Protein AF-A0A8S3GYR6-F1 (afdb_monomer)

InterPro domains:
  IPR002553 Clathrin/coatomer adaptor, adaptin-like, N-terminal [PF01602] (5-115)
  IPR011989 Armadillo-like helical [G3DSA:1.25.10.10] (1-130)
  IPR016024 Armadillo-type fold [SSF48371] (5-144)
  IPR050840 Adaptor Complexes Large Subunit [PTHR22780] (3-147)

Secondary structure (DSSP, 8-state):
-TTT----HHHHHHHHHHHHHHHHHHHHT-S---TT-------HHHHHHHHHHHHH-TT--HHHHHHHHHHHHHHHHH-TTTHHHHHHHHHHHTT-SSHHHHHHHHHHHHHHHH-HHHHHHHTSPPPPP--TTHHHHHHHHHHHHHHTT-

Mean predicted aligned error: 9.87 Å

Structure (mmCIF, N/CA/C/O backbone):
data_AF-A0A8S3GYR6-F1
#
_entry.id   AF-A0A8S3GYR6-F1
#
loop_
_atom_site.group_PDB
_atom_site.id
_atom_site.type_symbol
_atom_site.label_atom_id
_atom_site.label_alt_id
_atom_site.label_comp_id
_atom_site.label_asym_id
_atom_site.label_entity_id
_atom_site.label_seq_id
_atom_site.pdbx_PDB_ins_code
_atom_site.Cartn_x
_atom_site.Cartn_y
_atom_site.Cartn_z
_atom_site.occupancy
_atom_site.B_iso_or_equiv
_atom_site.auth_seq_id
_atom_site.auth_comp_id
_atom_site.auth_asym_id
_atom_site.auth_atom_id
_atom_site.pdbx_PDB_model_num
ATOM 1 N N . MET A 1 1 ? 8.734 -15.833 -1.663 1.00 57.62 1 MET A N 1
ATOM 2 C CA . MET A 1 1 ? 9.198 -15.369 -2.992 1.00 57.62 1 MET A CA 1
ATOM 3 C C . MET A 1 1 ? 9.567 -13.879 -2.986 1.00 57.62 1 MET A C 1
ATOM 5 O O . MET A 1 1 ? 10.756 -13.605 -2.971 1.00 57.62 1 MET A O 1
ATOM 9 N N . ILE A 1 2 ? 8.628 -12.925 -2.856 1.00 65.00 2 ILE A N 1
ATOM 10 C CA . ILE A 1 2 ? 8.949 -11.469 -2.783 1.00 65.00 2 ILE A CA 1
ATOM 11 C C . ILE A 1 2 ? 9.767 -11.109 -1.524 1.00 65.00 2 ILE A C 1
ATOM 13 O O . ILE A 1 2 ? 10.570 -10.184 -1.532 1.00 65.00 2 ILE A O 1
ATOM 17 N N . ARG A 1 3 ? 9.624 -11.898 -0.446 1.00 61.56 3 ARG A N 1
ATOM 18 C CA . ARG A 1 3 ? 10.467 -11.807 0.763 1.00 61.56 3 ARG A CA 1
ATOM 19 C C . ARG A 1 3 ? 11.971 -11.920 0.457 1.00 61.56 3 ARG A C 1
ATOM 21 O O . ARG A 1 3 ? 12.772 -11.288 1.140 1.00 61.56 3 ARG A O 1
ATOM 28 N N . ASN A 1 4 ? 12.336 -12.684 -0.577 1.00 63.78 4 ASN A N 1
ATOM 29 C CA . ASN A 1 4 ? 13.725 -13.047 -0.870 1.00 63.78 4 ASN A CA 1
ATOM 30 C C . ASN A 1 4 ? 14.299 -12.273 -2.063 1.00 63.78 4 ASN A C 1
ATOM 32 O O . ASN A 1 4 ? 15.498 -12.013 -2.080 1.00 63.78 4 ASN A O 1
ATOM 36 N N . ASP A 1 5 ? 13.465 -11.878 -3.031 1.00 74.56 5 ASP A N 1
ATOM 37 C CA . ASP A 1 5 ? 13.904 -11.131 -4.211 1.00 74.56 5 ASP A CA 1
ATOM 38 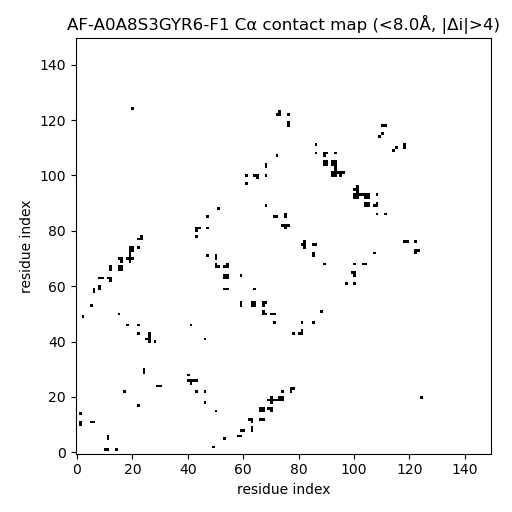C C . ASP A 1 5 ? 12.850 -10.098 -4.650 1.00 74.56 5 ASP A C 1
ATOM 40 O O . ASP A 1 5 ? 11.717 -10.447 -4.984 1.00 74.56 5 ASP A O 1
ATOM 44 N N . ILE A 1 6 ? 13.245 -8.819 -4.648 1.00 81.75 6 ILE A N 1
ATOM 45 C CA . ILE A 1 6 ? 12.439 -7.674 -5.112 1.00 81.75 6 ILE A CA 1
ATOM 46 C C . ILE A 1 6 ? 13.015 -7.015 -6.375 1.00 81.75 6 ILE A C 1
ATOM 48 O O . ILE A 1 6 ? 12.621 -5.912 -6.749 1.00 81.75 6 ILE A O 1
ATOM 52 N N . THR A 1 7 ? 13.963 -7.671 -7.047 1.00 83.12 7 THR A N 1
ATOM 53 C CA . THR A 1 7 ? 14.572 -7.156 -8.283 1.00 83.12 7 THR A CA 1
ATOM 54 C C . THR A 1 7 ? 13.634 -7.286 -9.484 1.00 83.12 7 THR A C 1
ATOM 56 O O . THR A 1 7 ? 13.650 -6.435 -10.377 1.00 83.12 7 THR A O 1
ATOM 59 N N . GLN A 1 8 ? 12.764 -8.300 -9.474 1.00 89.12 8 GLN A N 1
ATOM 60 C CA . GLN A 1 8 ? 11.825 -8.615 -10.551 1.00 89.12 8 GLN A CA 1
ATOM 61 C C . GLN A 1 8 ? 10.626 -7.659 -10.558 1.00 89.12 8 GLN A C 1
ATOM 63 O O . GLN A 1 8 ? 9.567 -7.960 -10.010 1.00 89.12 8 GLN A O 1
ATOM 68 N N . GLN A 1 9 ? 10.784 -6.499 -11.201 1.00 89.06 9 GLN A N 1
ATOM 69 C CA . GLN A 1 9 ? 9.800 -5.407 -11.164 1.00 89.06 9 GLN A CA 1
ATOM 70 C C . GLN A 1 9 ? 8.354 -5.839 -11.487 1.00 89.06 9 GLN A C 1
ATOM 72 O O . GLN A 1 9 ? 7.476 -5.512 -10.689 1.00 89.06 9 GLN A O 1
ATOM 77 N N . PRO A 1 10 ? 8.062 -6.609 -12.559 1.00 92.56 10 PRO A N 1
ATOM 78 C CA . PRO A 1 10 ? 6.682 -7.000 -12.871 1.00 92.56 10 PRO A CA 1
ATOM 79 C C . PRO A 1 10 ? 6.060 -7.895 -11.794 1.00 92.56 10 PRO A C 1
ATOM 81 O O . PRO A 1 10 ? 4.899 -7.723 -11.430 1.00 92.56 10 PRO A O 1
ATOM 84 N N . LEU A 1 11 ? 6.850 -8.815 -11.230 1.00 92.00 11 LEU A N 1
ATOM 85 C CA . LEU A 1 11 ? 6.403 -9.672 -10.134 1.00 92.00 11 LEU A CA 1
ATOM 86 C C . LEU A 1 11 ? 6.063 -8.835 -8.898 1.00 92.00 11 LEU A C 1
ATOM 88 O O . LEU A 1 11 ? 5.028 -9.053 -8.275 1.00 92.00 11 LEU A O 1
ATOM 92 N N . VAL A 1 12 ? 6.909 -7.855 -8.567 1.00 93.31 12 VAL A N 1
ATOM 93 C CA . VAL A 1 12 ? 6.692 -6.958 -7.425 1.00 93.31 12 VAL A CA 1
ATOM 94 C C . VAL A 1 12 ? 5.449 -6.088 -7.623 1.00 93.31 12 VAL A C 1
ATOM 96 O O . VAL A 1 12 ? 4.724 -5.847 -6.661 1.00 93.31 12 VAL A O 1
ATOM 99 N N . GLN A 1 13 ? 5.162 -5.645 -8.847 1.00 94.94 13 GLN A N 1
ATOM 100 C CA . GLN A 1 13 ? 3.963 -4.859 -9.162 1.00 94.94 13 GLN A CA 1
ATOM 101 C C . GLN A 1 13 ? 2.682 -5.665 -8.929 1.00 94.94 13 GLN A C 1
ATOM 103 O O . GLN A 1 13 ? 1.815 -5.228 -8.171 1.00 94.94 13 GLN A O 1
ATOM 108 N N . VAL A 1 14 ? 2.598 -6.866 -9.516 1.00 95.12 14 VAL A N 1
ATOM 109 C CA . VAL A 1 14 ? 1.448 -7.766 -9.332 1.00 95.12 14 VAL A CA 1
ATOM 110 C C . VAL A 1 14 ? 1.290 -8.117 -7.857 1.00 95.12 14 VAL A C 1
ATOM 112 O O . VAL A 1 14 ? 0.205 -7.963 -7.302 1.00 95.12 14 VAL A O 1
ATOM 115 N N . ALA A 1 15 ? 2.388 -8.488 -7.197 1.00 93.44 15 ALA A N 1
ATOM 116 C CA . ALA A 1 15 ? 2.406 -8.786 -5.774 1.00 93.44 15 ALA A CA 1
ATOM 117 C C . ALA A 1 15 ? 1.878 -7.627 -4.920 1.00 93.44 15 ALA A C 1
ATOM 119 O O . ALA A 1 15 ? 1.014 -7.830 -4.069 1.00 93.44 15 ALA A O 1
ATOM 120 N N . SER A 1 16 ? 2.364 -6.408 -5.160 1.00 95.12 16 SER A N 1
ATOM 121 C CA . SER A 1 16 ? 1.957 -5.220 -4.404 1.00 95.12 16 SER A CA 1
ATOM 122 C C . SER A 1 16 ? 0.463 -4.956 -4.565 1.00 95.12 16 SER A C 1
ATOM 124 O O . SER A 1 16 ? -0.231 -4.732 -3.576 1.00 95.12 16 SER A O 1
ATOM 126 N N . TRP A 1 17 ? -0.059 -5.062 -5.792 1.00 95.25 17 TRP A N 1
ATOM 127 C CA . TRP A 1 17 ? -1.492 -4.924 -6.037 1.00 95.25 17 TRP A CA 1
ATOM 128 C C . TRP A 1 17 ? -2.304 -5.995 -5.299 1.00 95.25 17 TRP A C 1
ATOM 130 O O . TRP A 1 17 ? -3.253 -5.659 -4.589 1.00 95.25 17 TRP A O 1
ATOM 140 N N . THR A 1 18 ? -1.897 -7.266 -5.400 1.00 93.62 18 THR A N 1
ATOM 141 C CA . THR A 1 18 ? -2.593 -8.376 -4.730 1.00 93.62 18 THR A CA 1
ATOM 142 C C . THR A 1 18 ? -2.572 -8.244 -3.210 1.00 93.62 18 THR A C 1
ATOM 144 O O . THR A 1 18 ? -3.592 -8.481 -2.570 1.00 93.62 18 THR A O 1
ATOM 147 N N . LEU A 1 19 ? -1.455 -7.795 -2.627 1.00 94.00 19 LEU A N 1
ATOM 148 C CA . LEU A 1 19 ? -1.352 -7.545 -1.189 1.00 94.00 19 LEU A CA 1
ATOM 149 C C . LEU A 1 19 ? -2.281 -6.410 -0.750 1.00 94.00 19 LEU A C 1
ATOM 151 O O . LEU A 1 19 ? -2.911 -6.514 0.295 1.00 94.00 19 LEU A O 1
ATOM 155 N N . GLY A 1 20 ? -2.418 -5.352 -1.552 1.00 94.25 20 GLY A N 1
ATOM 156 C CA . GLY A 1 20 ? -3.346 -4.259 -1.255 1.00 94.25 20 GLY A CA 1
ATOM 157 C C . GLY A 1 20 ? -4.821 -4.685 -1.237 1.00 94.25 20 GLY A C 1
ATOM 158 O O . GLY A 1 20 ? -5.597 -4.161 -0.441 1.00 94.25 20 GLY A O 1
ATOM 159 N N . GLU A 1 21 ? -5.220 -5.621 -2.101 1.00 91.75 21 GLU A N 1
ATOM 160 C CA . GLU A 1 21 ? -6.611 -6.097 -2.204 1.00 91.75 21 GLU A CA 1
ATOM 161 C C . GLU A 1 21 ? -6.952 -7.232 -1.228 1.00 91.75 21 GLU A C 1
ATOM 163 O O . GLU A 1 21 ? -8.075 -7.294 -0.714 1.00 91.75 21 GLU A O 1
ATOM 168 N N . PHE A 1 22 ? -5.994 -8.128 -0.979 1.00 90.94 22 PHE A N 1
ATOM 169 C CA . PHE A 1 22 ? -6.212 -9.405 -0.290 1.00 90.94 22 PHE A CA 1
ATOM 170 C C . PHE A 1 22 ? -5.302 -9.619 0.929 1.00 90.94 22 PHE A C 1
ATOM 172 O O . PHE A 1 22 ? -5.251 -10.723 1.466 1.00 90.94 22 PHE A O 1
ATOM 179 N N . GLY A 1 23 ? -4.576 -8.594 1.386 1.00 89.00 23 GLY A N 1
ATOM 180 C CA . GLY A 1 23 ? -3.672 -8.713 2.534 1.00 89.00 23 GLY A CA 1
ATOM 181 C C . GLY A 1 23 ? -4.373 -9.130 3.832 1.00 89.00 23 GLY A C 1
ATOM 182 O O . GLY A 1 23 ? -3.798 -9.866 4.626 1.00 89.00 23 GLY A O 1
ATOM 183 N N . ASP A 1 24 ? -5.632 -8.740 4.018 1.00 89.31 24 ASP A N 1
ATOM 184 C CA . ASP A 1 24 ? -6.502 -9.212 5.103 1.00 89.31 24 ASP A CA 1
ATOM 185 C C . ASP A 1 24 ? -6.735 -10.728 5.048 1.00 89.31 24 ASP A C 1
ATOM 187 O O . ASP A 1 24 ? -6.670 -11.396 6.077 1.00 89.31 24 ASP A O 1
ATOM 191 N N . LEU A 1 25 ? -6.938 -11.296 3.856 1.00 87.38 25 LEU A N 1
ATOM 192 C CA . LEU A 1 25 ? -7.080 -12.746 3.680 1.00 87.38 25 LEU A CA 1
ATOM 193 C C . LEU A 1 25 ? -5.771 -13.485 3.981 1.00 87.38 25 LEU A C 1
ATOM 195 O O . LEU A 1 25 ? -5.803 -14.579 4.546 1.00 87.38 25 LEU A O 1
ATOM 199 N N . CYS A 1 26 ? -4.624 -12.879 3.648 1.00 84.38 26 CYS A N 1
ATOM 200 C CA . CYS A 1 26 ? -3.309 -13.444 3.955 1.00 84.38 26 CYS A CA 1
ATOM 201 C C . CYS A 1 26 ? -3.068 -13.571 5.466 1.00 84.38 26 CYS A C 1
ATOM 203 O O . CYS A 1 26 ? -2.507 -14.574 5.901 1.00 84.38 26 CYS A O 1
ATOM 205 N N . VAL A 1 27 ? -3.495 -12.578 6.251 1.00 85.56 27 VAL A N 1
ATOM 206 C CA . VAL A 1 27 ? -3.320 -12.563 7.714 1.00 85.56 27 VAL A CA 1
ATOM 207 C C . VAL A 1 27 ? -4.368 -13.434 8.414 1.00 85.56 27 VAL A C 1
ATOM 209 O O . VAL A 1 27 ? -4.047 -14.148 9.359 1.00 85.56 27 VAL A O 1
ATOM 212 N N . ASN A 1 28 ? -5.613 -13.439 7.926 1.00 79.19 28 ASN A N 1
ATOM 213 C CA . ASN A 1 28 ? -6.720 -14.167 8.556 1.00 79.19 28 ASN A CA 1
ATOM 214 C C . ASN A 1 28 ? -6.726 -15.681 8.276 1.00 79.19 28 ASN A C 1
ATOM 216 O O . ASN A 1 28 ? -7.572 -16.392 8.818 1.00 79.19 28 ASN A O 1
ATOM 220 N N . GLY A 1 29 ? -5.819 -16.189 7.433 1.00 66.31 29 GLY A N 1
ATOM 221 C CA . GLY A 1 29 ? -5.632 -17.628 7.220 1.00 66.31 29 GLY A CA 1
ATOM 222 C C . GLY A 1 29 ? -6.839 -18.361 6.621 1.00 66.31 29 GLY A C 1
ATOM 223 O O . GLY A 1 29 ? -6.954 -19.570 6.787 1.00 66.31 29 GLY A O 1
ATOM 224 N N . GLN A 1 30 ? -7.750 -17.656 5.941 1.00 58.03 30 GLN A N 1
ATOM 225 C CA . GLN A 1 30 ? -9.017 -18.205 5.425 1.00 58.03 30 GLN A CA 1
ATOM 226 C C . GLN A 1 30 ? -8.868 -19.012 4.118 1.00 58.03 30 GLN A C 1
ATOM 228 O O . GLN A 1 30 ? -9.754 -18.976 3.267 1.00 58.03 30 GLN A O 1
ATOM 233 N N . TYR A 1 31 ? -7.756 -19.718 3.923 1.00 62.72 31 TYR A N 1
ATOM 234 C CA . TYR A 1 31 ? -7.551 -20.573 2.753 1.00 62.72 31 TYR A CA 1
ATOM 235 C C . TYR A 1 31 ? -7.697 -22.050 3.130 1.00 62.72 31 TYR A C 1
ATOM 237 O O . TYR A 1 31 ? -7.148 -22.503 4.135 1.00 62.72 31 TYR A O 1
ATOM 245 N N . GLU A 1 32 ? -8.438 -22.807 2.315 1.00 55.41 32 GLU A N 1
ATOM 246 C CA . GLU A 1 32 ? -8.413 -24.271 2.360 1.00 55.41 32 GLU A CA 1
ATOM 247 C C . GLU A 1 32 ? -7.002 -24.724 1.977 1.00 55.41 32 GLU A C 1
ATOM 249 O O . GLU A 1 32 ? -6.569 -24.587 0.834 1.00 55.41 32 GLU A O 1
ATOM 254 N N . ARG A 1 33 ? -6.244 -25.173 2.976 1.00 60.84 33 ARG A N 1
ATOM 255 C CA . ARG A 1 33 ? -4.841 -25.548 2.824 1.00 60.84 33 ARG A CA 1
ATOM 256 C C . ARG A 1 33 ? -4.747 -26.992 2.338 1.00 60.84 33 ARG A C 1
ATOM 258 O O . ARG A 1 33 ? -5.422 -27.863 2.884 1.00 60.84 33 ARG A O 1
ATOM 265 N N . ALA A 1 34 ? -3.895 -27.254 1.351 1.00 61.97 34 ALA A N 1
ATOM 266 C CA . ALA A 1 34 ? -3.525 -28.624 1.004 1.00 61.97 34 ALA A CA 1
ATOM 267 C C . ALA A 1 34 ? -2.756 -29.267 2.176 1.00 61.97 34 ALA A C 1
ATOM 269 O O . ALA A 1 34 ? -2.005 -28.578 2.869 1.00 61.97 34 ALA A O 1
ATOM 270 N N . GLU A 1 35 ? -2.931 -30.575 2.396 1.00 60.53 35 GLU A N 1
ATOM 271 C CA . GLU A 1 35 ? -2.382 -31.300 3.560 1.00 60.53 35 GLU A CA 1
ATOM 272 C C . GLU A 1 35 ? -0.840 -31.225 3.680 1.00 60.53 35 GLU A C 1
ATOM 274 O O . GLU A 1 35 ? -0.309 -31.404 4.774 1.00 60.53 35 GLU A O 1
ATOM 279 N N . ASP A 1 36 ? -0.138 -30.874 2.594 1.00 64.62 36 ASP A N 1
ATOM 280 C CA . ASP A 1 36 ? 1.329 -30.849 2.496 1.00 64.62 36 ASP A CA 1
ATOM 281 C C . ASP A 1 36 ? 1.976 -29.443 2.574 1.00 64.62 36 ASP A C 1
ATOM 283 O O . ASP A 1 36 ? 3.194 -29.317 2.424 1.00 64.62 36 ASP A O 1
ATOM 287 N N . GLU A 1 37 ? 1.218 -28.359 2.791 1.00 66.06 37 GLU A N 1
ATOM 288 C CA . GLU A 1 37 ? 1.796 -27.003 2.850 1.00 66.06 37 GLU A CA 1
ATOM 289 C C . GLU A 1 37 ? 2.254 -26.587 4.261 1.00 66.06 37 GLU A C 1
ATOM 291 O O . GLU A 1 37 ? 1.485 -26.598 5.225 1.00 66.06 37 GLU A O 1
ATOM 296 N N . GLU A 1 38 ? 3.509 -26.127 4.371 1.00 61.28 38 GLU A N 1
ATOM 297 C CA . GLU A 1 38 ? 4.077 -25.575 5.608 1.00 61.28 38 GLU A CA 1
ATOM 298 C C . GLU A 1 38 ? 3.232 -24.428 6.186 1.00 61.28 38 GLU A C 1
ATOM 300 O O . GLU A 1 38 ? 2.681 -23.591 5.461 1.00 61.28 38 GLU A O 1
ATOM 305 N N . ASN A 1 39 ? 3.175 -24.349 7.523 1.00 60.34 39 ASN A N 1
ATOM 306 C CA . ASN A 1 39 ? 2.400 -23.337 8.235 1.00 60.34 39 ASN A CA 1
ATOM 307 C C . ASN A 1 39 ? 3.063 -21.949 8.191 1.00 60.34 39 ASN A C 1
ATOM 309 O O . ASN A 1 39 ? 3.679 -21.504 9.157 1.00 60.34 39 ASN A O 1
ATOM 313 N N . ILE A 1 40 ? 2.933 -21.258 7.059 1.00 71.19 40 ILE A N 1
ATOM 314 C CA . ILE A 1 40 ? 3.352 -19.864 6.904 1.00 71.19 40 ILE A CA 1
ATOM 315 C C . ILE A 1 40 ? 2.294 -18.969 7.557 1.00 71.19 40 ILE A C 1
ATOM 317 O O . ILE A 1 40 ? 1.234 -18.715 6.985 1.00 71.19 40 ILE A O 1
ATOM 321 N N . GLN A 1 41 ? 2.589 -18.508 8.770 1.00 75.38 41 GLN A N 1
ATOM 322 C CA . GLN A 1 41 ? 1.869 -17.414 9.419 1.00 75.38 41 GLN A CA 1
ATOM 323 C C . GLN A 1 41 ? 2.389 -16.090 8.850 1.00 75.38 41 GLN A C 1
ATOM 325 O O . GLN A 1 41 ? 3.602 -15.894 8.759 1.00 75.38 41 GLN A O 1
ATOM 330 N N . VAL A 1 42 ? 1.483 -15.202 8.438 1.00 84.31 42 VAL A N 1
ATOM 331 C CA . VAL A 1 42 ? 1.822 -13.876 7.905 1.00 84.31 42 VAL A CA 1
ATOM 332 C C . VAL A 1 42 ? 1.186 -12.822 8.796 1.00 84.31 42 VAL A C 1
ATOM 334 O O . VAL A 1 42 ? -0.014 -12.882 9.050 1.00 84.31 42 VAL A O 1
ATOM 337 N N . THR A 1 43 ? 1.974 -11.855 9.262 1.00 90.19 43 THR A N 1
ATOM 338 C CA . THR A 1 43 ? 1.465 -10.753 10.094 1.00 90.19 43 THR A CA 1
ATOM 339 C C . THR A 1 43 ? 1.209 -9.487 9.272 1.00 90.19 43 THR A C 1
ATOM 341 O O . THR A 1 43 ? 1.783 -9.300 8.195 1.00 90.19 43 THR A O 1
ATOM 344 N N . GLU A 1 44 ? 0.359 -8.590 9.789 1.00 92.38 44 GLU A N 1
ATOM 345 C CA . GLU A 1 44 ? 0.120 -7.265 9.189 1.00 92.38 44 GLU A CA 1
ATOM 346 C C . GLU A 1 44 ? 1.442 -6.495 9.014 1.00 92.38 44 GLU A C 1
ATOM 348 O O . GLU A 1 44 ? 1.731 -5.958 7.942 1.00 92.38 44 GLU A O 1
ATOM 353 N N . GLU A 1 45 ? 2.284 -6.523 10.051 1.00 93.00 45 GLU A N 1
ATOM 354 C CA . GLU A 1 45 ? 3.573 -5.831 10.098 1.00 93.00 45 GLU A CA 1
AT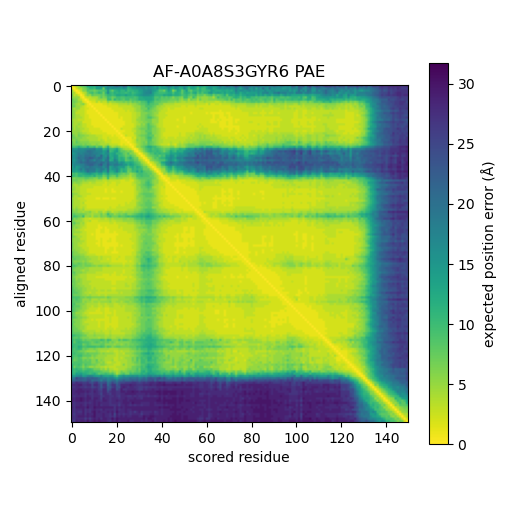OM 355 C C . GLU A 1 45 ? 4.549 -6.354 9.035 1.00 93.00 45 GLU A C 1
ATOM 357 O O . GLU A 1 45 ? 5.212 -5.573 8.354 1.00 93.00 45 GLU A O 1
ATOM 362 N N . GLU A 1 46 ? 4.605 -7.673 8.820 1.00 91.88 46 GLU A N 1
ATOM 363 C CA . GLU A 1 46 ? 5.449 -8.262 7.776 1.00 91.88 46 GLU A CA 1
ATOM 364 C C . GLU A 1 46 ? 5.069 -7.759 6.380 1.00 91.88 46 GLU A C 1
ATOM 366 O O . GLU A 1 46 ? 5.949 -7.470 5.566 1.00 91.88 46 GLU A O 1
ATOM 371 N N . ILE A 1 47 ? 3.770 -7.640 6.090 1.00 93.38 47 ILE A N 1
ATOM 372 C CA . ILE A 1 47 ? 3.284 -7.150 4.794 1.00 93.38 47 ILE A CA 1
ATOM 373 C C . ILE A 1 47 ? 3.666 -5.678 4.609 1.00 93.38 47 ILE A C 1
ATOM 375 O O . ILE A 1 47 ? 4.200 -5.307 3.558 1.00 93.38 47 ILE A O 1
ATOM 379 N N . VAL A 1 48 ? 3.433 -4.848 5.628 1.00 95.50 48 VAL A N 1
ATOM 380 C CA . VAL A 1 48 ? 3.756 -3.415 5.583 1.00 95.50 48 VAL A CA 1
ATOM 381 C C . VAL A 1 48 ? 5.262 -3.198 5.425 1.00 95.50 48 VAL A C 1
ATOM 383 O O . VAL A 1 48 ? 5.671 -2.434 4.551 1.00 95.50 48 VAL A O 1
ATOM 386 N N . ASN A 1 49 ? 6.093 -3.948 6.152 1.00 94.12 49 ASN A N 1
ATOM 387 C CA . ASN A 1 49 ? 7.553 -3.864 6.061 1.00 94.12 49 ASN A CA 1
ATOM 388 C C . ASN A 1 49 ? 8.085 -4.250 4.668 1.00 94.12 49 ASN A C 1
ATOM 390 O O . ASN A 1 49 ? 9.048 -3.656 4.175 1.00 94.12 49 ASN A O 1
ATOM 394 N N . ILE A 1 50 ? 7.463 -5.223 3.991 1.00 93.81 50 ILE A N 1
ATOM 395 C CA . ILE A 1 50 ? 7.829 -5.581 2.610 1.00 93.81 50 ILE A CA 1
ATOM 396 C C . ILE A 1 50 ? 7.514 -4.427 1.650 1.00 93.81 50 ILE A C 1
ATOM 398 O O . ILE A 1 50 ? 8.354 -4.079 0.817 1.00 93.81 50 ILE A O 1
ATOM 402 N N . LEU A 1 51 ? 6.332 -3.817 1.767 1.00 94.81 51 LEU A N 1
ATOM 403 C CA . LEU A 1 51 ? 5.934 -2.683 0.926 1.00 94.81 51 LEU A CA 1
ATOM 404 C C . LEU A 1 51 ? 6.797 -1.440 1.194 1.00 94.81 51 LEU A C 1
ATOM 406 O O . LEU A 1 51 ? 7.206 -0.762 0.250 1.00 94.81 51 LEU A O 1
ATOM 410 N N . GLU A 1 52 ? 7.155 -1.186 2.452 1.00 94.75 52 GLU A N 1
ATOM 411 C CA . GLU A 1 52 ? 8.114 -0.145 2.832 1.00 94.75 52 GLU A CA 1
ATOM 412 C C . GLU A 1 52 ? 9.487 -0.375 2.195 1.00 9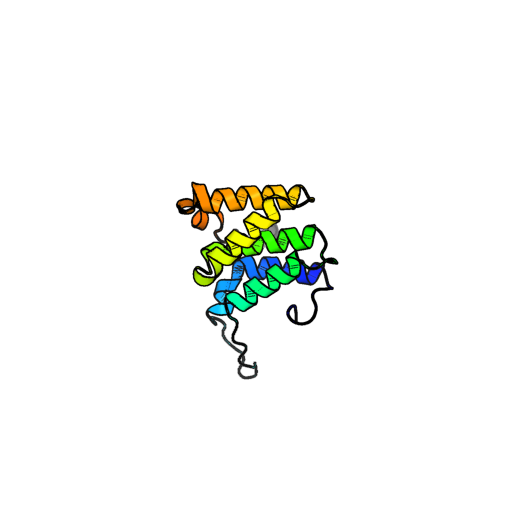4.75 52 GLU A C 1
ATOM 414 O O . GLU A 1 52 ? 10.079 0.540 1.614 1.00 94.75 52 GLU A O 1
ATOM 419 N N . LYS A 1 53 ? 9.980 -1.617 2.228 1.00 93.56 53 LYS A N 1
ATOM 420 C CA . LYS A 1 53 ? 11.236 -1.979 1.569 1.00 93.56 53 LYS A CA 1
ATOM 421 C C . LYS A 1 53 ? 11.173 -1.713 0.066 1.00 93.56 53 LYS A C 1
ATOM 423 O O . LYS A 1 53 ? 12.125 -1.159 -0.476 1.00 93.56 53 LYS A O 1
ATOM 428 N N . ILE A 1 54 ? 10.073 -2.064 -0.606 1.00 93.19 54 ILE A N 1
ATOM 429 C CA . ILE A 1 54 ? 9.883 -1.813 -2.047 1.00 93.19 54 ILE A CA 1
ATOM 430 C C . ILE A 1 54 ? 9.926 -0.312 -2.354 1.00 93.19 54 ILE A C 1
ATOM 432 O O . ILE A 1 54 ? 10.583 0.093 -3.319 1.00 93.19 54 ILE A O 1
ATOM 436 N N . LEU A 1 55 ? 9.268 0.505 -1.528 1.00 92.31 55 LEU A N 1
ATOM 437 C CA . LEU A 1 55 ? 9.266 1.961 -1.650 1.00 92.31 55 LEU A CA 1
ATOM 438 C C . LEU A 1 55 ? 10.679 2.549 -1.522 1.00 92.31 55 LEU A C 1
ATOM 440 O O . LEU A 1 55 ? 11.107 3.329 -2.374 1.00 92.31 55 LEU A O 1
ATOM 444 N N . ASN A 1 56 ? 11.431 2.119 -0.510 1.00 91.12 56 ASN A N 1
ATOM 445 C CA . ASN A 1 56 ? 12.749 2.673 -0.197 1.00 91.12 56 ASN A CA 1
ATOM 446 C C . ASN A 1 56 ? 13.892 2.085 -1.043 1.00 91.12 56 ASN A C 1
ATOM 448 O O . ASN A 1 56 ? 14.993 2.638 -1.074 1.00 91.12 56 ASN A O 1
ATOM 452 N N . TRP A 1 57 ? 13.657 0.985 -1.761 1.00 91.81 57 TRP A N 1
ATOM 453 C CA . TRP A 1 57 ? 14.685 0.345 -2.575 1.00 91.81 57 TRP A CA 1
ATOM 454 C C . TRP A 1 57 ? 15.058 1.197 -3.794 1.00 91.81 57 TRP A C 1
ATOM 456 O O . TRP A 1 57 ? 14.202 1.603 -4.584 1.00 91.81 57 TRP A O 1
ATOM 466 N N . SER A 1 58 ? 16.353 1.461 -3.977 1.00 86.31 58 SER A N 1
ATOM 467 C CA . SER A 1 58 ? 16.872 2.389 -4.996 1.00 86.31 58 SER A CA 1
ATOM 468 C C . SER A 1 58 ? 16.668 1.922 -6.440 1.00 86.31 58 SER A C 1
ATOM 470 O O . SER A 1 58 ? 16.572 2.751 -7.337 1.00 86.31 58 SER A O 1
ATOM 472 N N . ILE A 1 59 ? 16.581 0.608 -6.660 1.00 88.00 59 ILE A N 1
ATOM 473 C CA . ILE A 1 59 ? 16.405 -0.009 -7.988 1.00 88.00 59 ILE A CA 1
ATOM 474 C C . ILE A 1 59 ? 14.913 -0.129 -8.360 1.00 88.00 59 ILE A C 1
ATOM 476 O O . ILE A 1 59 ? 14.581 -0.432 -9.503 1.00 88.00 59 ILE A O 1
ATOM 480 N N . SER A 1 60 ? 13.992 0.114 -7.417 1.00 89.31 60 SER A N 1
ATOM 481 C CA . SER A 1 60 ? 12.557 0.073 -7.705 1.00 89.31 60 SER A CA 1
ATOM 482 C C . SER A 1 60 ? 12.194 1.162 -8.702 1.00 89.31 60 SER A C 1
ATOM 484 O O . SER A 1 60 ? 12.482 2.341 -8.487 1.00 89.31 60 SER A O 1
ATOM 486 N N . THR A 1 61 ? 11.517 0.770 -9.778 1.00 92.44 61 THR A N 1
ATOM 487 C CA . THR A 1 61 ? 10.982 1.738 -10.739 1.00 92.44 61 THR A CA 1
ATOM 488 C C . THR A 1 61 ? 9.896 2.591 -10.088 1.00 92.44 61 THR A C 1
ATOM 490 O O . THR A 1 61 ? 9.257 2.171 -9.120 1.00 92.44 61 THR A O 1
ATOM 493 N N . VAL A 1 62 ? 9.654 3.780 -10.643 1.00 93.12 62 VAL A N 1
ATOM 494 C CA . VAL A 1 62 ? 8.581 4.675 -10.182 1.00 93.12 62 VAL A CA 1
ATOM 495 C C . VAL A 1 62 ? 7.235 3.947 -10.169 1.00 93.12 62 VAL A C 1
ATOM 497 O O . VAL A 1 62 ? 6.561 3.955 -9.147 1.00 93.12 62 VAL A O 1
ATOM 500 N N . VAL A 1 63 ? 6.912 3.215 -11.239 1.00 94.94 63 VAL A N 1
ATOM 501 C CA . VAL A 1 63 ? 5.666 2.440 -11.353 1.00 94.94 63 VAL A CA 1
ATOM 502 C C . VAL A 1 63 ? 5.544 1.415 -10.223 1.00 94.94 63 VAL A C 1
ATOM 504 O O . VAL A 1 63 ? 4.514 1.325 -9.566 1.00 94.94 63 VAL A O 1
ATOM 507 N N . THR A 1 64 ? 6.607 0.669 -9.917 1.00 95.00 64 THR A N 1
ATOM 508 C CA . THR A 1 64 ? 6.590 -0.291 -8.799 1.00 95.00 64 THR A CA 1
ATOM 509 C C . THR A 1 64 ? 6.335 0.396 -7.454 1.00 95.00 64 THR A C 1
ATOM 511 O O . THR A 1 64 ? 5.590 -0.126 -6.625 1.00 95.00 64 THR A O 1
ATOM 514 N N . ARG A 1 65 ? 6.903 1.589 -7.244 1.00 95.38 65 ARG A N 1
ATOM 515 C CA . ARG A 1 65 ? 6.642 2.394 -6.042 1.00 95.38 65 ARG A CA 1
ATOM 516 C C . ARG A 1 65 ? 5.200 2.912 -5.995 1.00 95.38 65 ARG A C 1
ATOM 518 O O . ARG A 1 65 ? 4.619 2.946 -4.916 1.00 95.38 65 ARG A O 1
ATOM 525 N N . GLU A 1 66 ? 4.600 3.252 -7.135 1.00 95.69 66 GLU A N 1
ATOM 526 C CA . GLU A 1 66 ? 3.183 3.638 -7.225 1.00 95.69 66 GLU A CA 1
ATOM 527 C C . GLU A 1 66 ? 2.252 2.479 -6.840 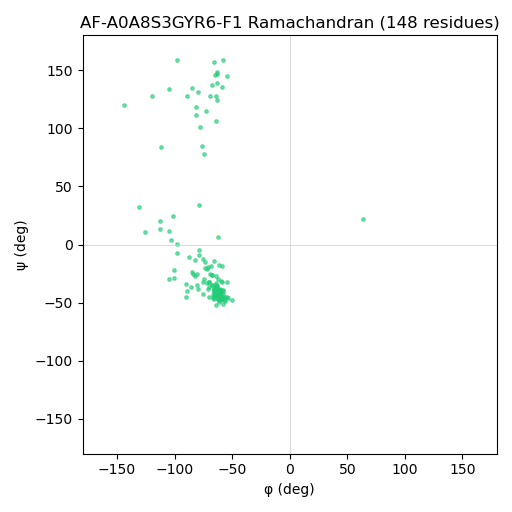1.00 95.69 66 GLU A C 1
ATOM 529 O O . GLU A 1 66 ? 1.285 2.669 -6.103 1.00 95.69 66 GLU A O 1
ATOM 534 N N . TYR A 1 67 ? 2.562 1.251 -7.264 1.00 96.56 67 TYR A N 1
ATOM 535 C CA . TYR A 1 67 ? 1.819 0.075 -6.805 1.00 96.56 67 TYR A CA 1
ATOM 536 C C . TYR A 1 67 ? 1.938 -0.117 -5.290 1.00 96.56 67 TYR A C 1
ATOM 538 O O . TYR A 1 67 ? 0.935 -0.383 -4.628 1.00 96.56 67 TYR A O 1
ATOM 546 N N . ALA A 1 68 ? 3.139 0.055 -4.732 1.00 96.31 68 ALA A N 1
ATOM 547 C CA . ALA A 1 68 ? 3.369 -0.099 -3.300 1.00 96.31 68 ALA A CA 1
ATOM 548 C C . ALA A 1 68 ? 2.652 0.978 -2.464 1.00 96.31 68 ALA A C 1
ATOM 550 O O . ALA A 1 68 ? 2.014 0.642 -1.467 1.00 96.31 68 ALA A O 1
ATOM 551 N N . ILE A 1 69 ? 2.687 2.253 -2.877 1.00 96.19 69 ILE A N 1
ATOM 552 C CA . ILE A 1 69 ? 2.010 3.338 -2.144 1.00 96.19 69 ILE A CA 1
ATOM 553 C C . ILE A 1 69 ? 0.483 3.171 -2.169 1.00 96.19 69 ILE A C 1
ATOM 555 O O . ILE A 1 69 ? -0.176 3.346 -1.144 1.00 96.19 69 ILE A O 1
ATOM 559 N N . ASN A 1 70 ? -0.078 2.733 -3.302 1.00 95.94 70 ASN A N 1
ATOM 560 C CA . ASN A 1 70 ? -1.506 2.435 -3.422 1.00 95.94 70 ASN A CA 1
ATOM 561 C C . ASN A 1 70 ? -1.905 1.238 -2.547 1.00 95.94 70 ASN A C 1
ATOM 563 O O . ASN A 1 70 ? -2.955 1.259 -1.904 1.00 95.94 70 ASN A O 1
ATOM 567 N N . ALA A 1 71 ? -1.070 0.196 -2.509 1.00 96.56 71 ALA A N 1
ATOM 568 C CA . ALA A 1 71 ? -1.299 -0.974 -1.670 1.00 96.56 71 ALA A CA 1
ATOM 569 C C . ALA A 1 71 ? -1.308 -0.604 -0.182 1.00 96.56 71 ALA A C 1
ATOM 571 O O . ALA A 1 71 ? -2.243 -0.963 0.528 1.00 96.56 71 ALA A O 1
ATOM 572 N N . LEU A 1 72 ? -0.331 0.187 0.273 1.00 96.38 72 LEU A N 1
ATOM 573 C CA . LEU A 1 72 ? -0.275 0.689 1.648 1.00 96.38 72 LEU A CA 1
ATOM 574 C C . LEU A 1 72 ? -1.526 1.494 2.014 1.00 96.38 72 LEU A C 1
ATOM 576 O O . LEU A 1 72 ? -2.088 1.295 3.088 1.00 96.38 72 LEU A O 1
ATOM 580 N N . MET A 1 73 ? -2.012 2.349 1.111 1.00 95.75 73 MET A N 1
ATOM 581 C CA . MET A 1 73 ? -3.238 3.113 1.350 1.00 95.75 73 MET A CA 1
ATOM 582 C C . MET A 1 73 ? -4.470 2.209 1.525 1.00 95.75 73 MET A C 1
ATOM 584 O O . MET A 1 73 ? -5.309 2.457 2.388 1.00 95.75 73 MET A O 1
ATOM 588 N N . LYS A 1 74 ? -4.583 1.124 0.751 1.00 94.88 74 LYS A N 1
ATOM 589 C CA . LYS A 1 74 ? -5.662 0.136 0.934 1.00 94.88 74 LYS A CA 1
ATOM 590 C C . LYS A 1 74 ? -5.536 -0.599 2.264 1.00 94.88 74 LYS A C 1
ATOM 592 O O . LYS A 1 74 ? -6.533 -0.776 2.972 1.00 94.88 74 LYS A O 1
ATOM 597 N N . LEU A 1 75 ? -4.315 -0.992 2.621 1.00 94.56 75 LEU A N 1
ATOM 598 C CA . LEU A 1 75 ? -4.020 -1.693 3.866 1.00 94.56 75 LEU A CA 1
ATOM 599 C C . LEU A 1 75 ? -4.237 -0.819 5.102 1.00 94.56 75 LEU A C 1
ATOM 601 O O . LEU A 1 75 ? -4.610 -1.352 6.137 1.00 94.56 75 LEU A O 1
ATOM 605 N N . SER A 1 76 ? -4.134 0.510 5.007 1.00 94.19 76 SER A N 1
ATOM 606 C CA . SER A 1 76 ? -4.326 1.400 6.163 1.00 94.19 76 SER A CA 1
ATOM 607 C C . SER A 1 76 ? -5.719 1.342 6.793 1.00 94.19 76 SER A C 1
ATOM 609 O O . SER A 1 76 ? -5.928 1.861 7.887 1.00 94.19 76 SER A O 1
ATOM 611 N N . THR A 1 77 ? -6.699 0.801 6.070 1.00 92.12 77 THR A N 1
ATOM 612 C CA . THR A 1 77 ? -8.071 0.598 6.564 1.00 92.12 77 THR A CA 1
ATOM 613 C C . THR A 1 77 ? -8.333 -0.841 6.995 1.00 92.12 77 THR A C 1
ATOM 615 O O . THR A 1 77 ? -9.235 -1.074 7.793 1.00 92.12 77 THR A O 1
ATOM 618 N N . ARG A 1 78 ? -7.536 -1.790 6.488 1.00 91.19 78 ARG A N 1
ATOM 619 C CA . ARG A 1 78 ? -7.635 -3.228 6.769 1.00 91.19 78 ARG A CA 1
ATOM 620 C C . ARG A 1 78 ? -6.780 -3.633 7.975 1.00 91.19 78 ARG A C 1
ATOM 622 O O . ARG A 1 78 ? -7.190 -4.508 8.721 1.00 91.19 78 ARG A O 1
ATOM 629 N N . PHE A 1 79 ? -5.636 -2.972 8.170 1.00 93.00 79 PHE A N 1
ATOM 630 C CA . PHE A 1 79 ? -4.647 -3.215 9.225 1.00 93.00 79 PHE A CA 1
ATOM 631 C C . PHE A 1 79 ? -4.631 -2.042 10.215 1.00 93.00 79 PHE A C 1
ATOM 633 O O . PHE A 1 79 ? -3.827 -1.113 10.073 1.00 93.00 79 PHE A O 1
ATOM 640 N N . PRO A 1 80 ? -5.539 -2.024 11.210 1.00 89.19 80 PRO A N 1
ATOM 641 C CA . PRO A 1 80 ? -5.627 -0.923 12.163 1.00 89.19 80 PRO A CA 1
ATOM 642 C C . PRO A 1 80 ? -4.346 -0.776 12.992 1.00 89.19 80 PRO A C 1
ATOM 644 O O . PRO A 1 80 ? -4.002 0.343 13.362 1.00 89.19 80 PRO A O 1
ATOM 647 N N . THR A 1 81 ? -3.614 -1.871 13.235 1.00 91.56 81 THR A N 1
ATOM 648 C CA . THR A 1 81 ? -2.375 -1.844 14.028 1.00 91.56 81 THR A CA 1
ATOM 649 C C . THR A 1 81 ? -1.225 -1.138 13.307 1.00 91.56 81 THR A C 1
ATOM 651 O O . THR A 1 81 ? -0.428 -0.455 13.944 1.00 91.56 81 THR A O 1
ATOM 654 N N . CYS A 1 82 ? -1.180 -1.221 11.974 1.00 94.00 82 CYS A N 1
ATOM 655 C CA . CYS A 1 82 ? -0.146 -0.594 11.148 1.00 94.00 82 CYS A CA 1
ATOM 656 C C . CYS A 1 82 ? -0.568 0.757 10.542 1.00 94.00 82 CYS A C 1
ATOM 658 O O . CYS A 1 82 ? 0.212 1.370 9.811 1.00 94.00 82 CYS A O 1
ATOM 660 N N . SER A 1 83 ? -1.787 1.245 10.812 1.00 93.56 83 SER A N 1
ATOM 661 C CA . SER A 1 83 ? -2.316 2.473 10.195 1.00 93.56 83 SER A CA 1
ATOM 662 C C . SER A 1 83 ? -1.425 3.697 10.454 1.00 93.56 83 SER A C 1
ATOM 664 O O . SER A 1 83 ? -1.199 4.488 9.535 1.00 93.56 83 SER A O 1
ATOM 666 N N . ASP A 1 84 ? -0.879 3.839 11.663 1.00 93.62 84 ASP A N 1
ATOM 667 C CA . ASP A 1 84 ? -0.025 4.978 12.033 1.00 93.62 84 ASP A CA 1
ATOM 668 C C . ASP A 1 84 ? 1.344 4.927 11.335 1.00 93.62 84 ASP A C 1
ATOM 670 O O . ASP A 1 84 ? 1.844 5.949 10.856 1.00 93.62 84 ASP A O 1
ATOM 674 N N . GLN A 1 85 ? 1.928 3.728 11.197 1.00 95.25 85 GLN A N 1
ATOM 675 C CA . GLN A 1 85 ? 3.158 3.519 10.421 1.00 95.25 85 GLN A CA 1
ATOM 676 C C . GLN A 1 85 ? 2.935 3.931 8.964 1.00 95.25 85 GLN A C 1
ATOM 678 O O . GLN A 1 85 ? 3.717 4.705 8.410 1.00 95.25 85 GLN A O 1
ATOM 683 N N . ILE A 1 86 ? 1.825 3.489 8.366 1.00 95.62 86 ILE A N 1
ATOM 684 C CA . ILE A 1 86 ? 1.470 3.838 6.988 1.00 95.62 86 ILE A CA 1
ATOM 685 C C . ILE A 1 86 ? 1.296 5.357 6.841 1.00 95.62 86 ILE A C 1
ATOM 687 O O . ILE A 1 86 ? 1.817 5.939 5.891 1.00 95.62 86 ILE A O 1
ATOM 691 N N . GLN A 1 87 ? 0.621 6.027 7.780 1.00 95.12 87 GLN A N 1
ATOM 692 C CA . GLN A 1 87 ? 0.455 7.484 7.745 1.00 95.12 87 GLN A CA 1
ATOM 693 C C . GLN A 1 87 ? 1.800 8.228 7.787 1.00 95.12 87 GLN A C 1
ATOM 695 O O . GLN A 1 87 ? 2.002 9.198 7.046 1.00 95.12 87 GLN A O 1
ATOM 700 N N . SER A 1 88 ? 2.729 7.771 8.630 1.00 94.94 88 SER A N 1
ATOM 701 C CA . SER A 1 88 ? 4.085 8.324 8.704 1.00 94.94 88 SER A CA 1
ATOM 702 C C . SER A 1 88 ? 4.802 8.205 7.356 1.00 94.94 88 SER A C 1
ATOM 704 O O . SER A 1 88 ? 5.335 9.190 6.839 1.00 94.94 88 SER A O 1
ATOM 706 N N . MET A 1 89 ? 4.713 7.036 6.713 1.00 94.44 89 MET A N 1
ATOM 707 C CA . MET A 1 89 ? 5.283 6.816 5.382 1.00 94.44 89 MET A CA 1
ATOM 708 C C . MET A 1 89 ? 4.680 7.756 4.327 1.00 94.44 89 MET A C 1
ATOM 710 O O . MET A 1 89 ? 5.426 8.355 3.553 1.00 94.44 89 MET A O 1
ATOM 714 N N . MET A 1 90 ? 3.355 7.955 4.317 1.00 94.94 90 MET A N 1
ATOM 715 C CA . MET A 1 90 ? 2.707 8.901 3.392 1.00 94.94 90 MET A CA 1
ATOM 716 C C . MET A 1 90 ? 3.208 10.333 3.602 1.00 94.94 90 MET A C 1
ATOM 718 O O . MET A 1 90 ? 3.470 11.049 2.638 1.00 94.94 90 MET A O 1
ATOM 722 N N . THR A 1 91 ? 3.425 10.733 4.855 1.00 95.19 91 THR A N 1
ATOM 723 C CA . THR A 1 91 ? 3.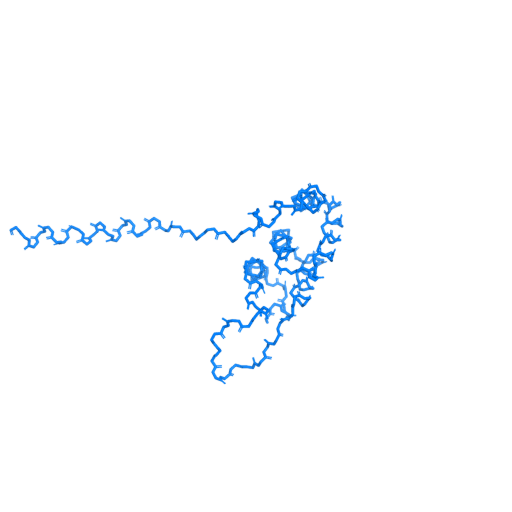945 12.067 5.182 1.00 95.19 91 THR A CA 1
ATOM 724 C C . THR A 1 91 ? 5.364 12.267 4.639 1.00 95.19 91 THR A C 1
ATOM 726 O O . THR A 1 91 ? 5.668 13.324 4.091 1.00 95.19 91 THR A O 1
ATOM 729 N N . VAL A 1 92 ? 6.224 11.246 4.722 1.00 93.69 92 VAL A N 1
ATOM 730 C CA . VAL A 1 92 ? 7.582 11.288 4.147 1.00 93.69 92 VAL A CA 1
ATOM 731 C C . VAL A 1 92 ? 7.538 11.377 2.618 1.00 93.69 92 VAL A C 1
ATOM 733 O O . VAL A 1 92 ? 8.299 12.132 2.017 1.00 93.69 92 VAL A O 1
ATOM 736 N N . TYR A 1 93 ? 6.630 10.647 1.967 1.00 94.00 93 TYR A N 1
ATOM 737 C CA . TYR A 1 93 ? 6.508 10.668 0.506 1.00 94.00 93 TYR A CA 1
ATOM 738 C C . TYR A 1 93 ? 5.840 11.942 -0.042 1.00 94.00 93 TYR A C 1
ATOM 740 O O . TYR A 1 93 ? 5.962 12.223 -1.234 1.00 94.00 93 TYR A O 1
ATOM 748 N N . ALA A 1 94 ? 5.222 12.773 0.802 1.00 94.00 94 ALA A N 1
ATOM 749 C CA . ALA A 1 94 ? 4.617 14.046 0.396 1.00 94.00 94 ALA A CA 1
ATOM 750 C C . ALA A 1 94 ? 5.634 15.099 -0.100 1.00 94.00 94 ALA A C 1
ATOM 752 O O . ALA A 1 94 ? 5.252 16.086 -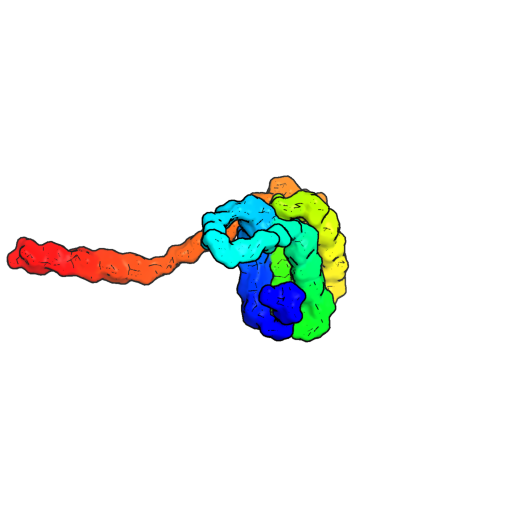0.733 1.00 94.00 94 ALA A O 1
ATOM 753 N N . CYS A 1 95 ? 6.932 14.899 0.151 1.00 93.31 95 CYS A N 1
ATOM 754 C CA . CYS A 1 95 ? 8.021 15.722 -0.385 1.00 93.31 95 CYS A CA 1
ATOM 755 C C . CYS A 1 95 ? 8.921 14.965 -1.379 1.00 93.31 95 C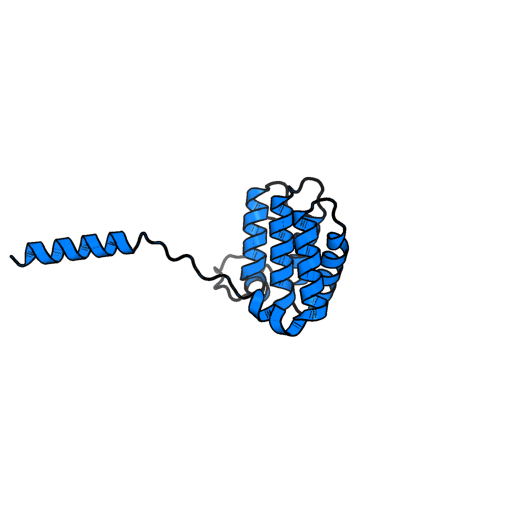YS A C 1
ATOM 757 O O . CYS A 1 95 ? 10.060 15.368 -1.619 1.00 93.31 95 CYS A O 1
ATOM 759 N N . ASN A 1 96 ? 8.429 13.865 -1.964 1.00 94.50 96 ASN A N 1
ATOM 760 C CA . ASN A 1 96 ? 9.183 13.097 -2.951 1.00 94.50 96 ASN A CA 1
ATOM 761 C C . ASN A 1 96 ? 9.472 13.927 -4.218 1.00 94.50 96 ASN A C 1
ATOM 763 O O . ASN A 1 96 ? 8.652 14.736 -4.641 1.00 94.50 96 ASN A O 1
ATOM 767 N N . MET A 1 97 ? 10.627 13.697 -4.853 1.00 93.06 97 MET A N 1
ATOM 768 C CA . MET A 1 97 ? 10.998 14.379 -6.103 1.00 93.06 97 MET A CA 1
ATOM 769 C C . MET A 1 97 ? 10.136 13.946 -7.295 1.00 93.06 97 MET A C 1
ATOM 771 O O . MET A 1 97 ? 10.022 14.676 -8.276 1.00 93.06 97 MET A O 1
ATOM 775 N N . ASN A 1 98 ? 9.565 12.741 -7.246 1.00 95.19 98 ASN A N 1
ATOM 776 C CA . ASN A 1 98 ? 8.653 12.272 -8.273 1.00 95.19 98 ASN A CA 1
ATOM 777 C C . ASN A 1 98 ? 7.245 12.831 -8.025 1.00 95.19 98 ASN A C 1
ATOM 779 O O . ASN A 1 98 ? 6.626 12.521 -7.010 1.00 95.19 98 ASN A O 1
ATOM 783 N N . LEU A 1 99 ? 6.742 13.611 -8.984 1.00 95.75 99 LEU A N 1
ATOM 784 C CA . LEU A 1 99 ? 5.467 14.323 -8.875 1.00 95.75 99 LEU A CA 1
ATOM 785 C C . LEU A 1 99 ? 4.267 13.393 -8.647 1.00 95.75 99 LEU A C 1
ATOM 787 O O . LEU A 1 99 ? 3.379 13.724 -7.867 1.00 95.75 99 LEU A O 1
ATOM 791 N N . GLU A 1 100 ? 4.235 12.236 -9.305 1.00 94.50 100 GLU A N 1
ATOM 792 C CA . GLU A 1 100 ? 3.103 11.308 -9.225 1.00 94.50 100 GLU A CA 1
ATOM 793 C C . GLU A 1 100 ? 3.034 10.647 -7.839 1.00 94.50 100 GLU A C 1
ATOM 795 O O . GLU A 1 100 ? 1.982 10.625 -7.196 1.00 94.50 100 GLU A O 1
ATOM 800 N N . LEU A 1 101 ? 4.182 10.192 -7.322 1.00 95.25 101 LEU A N 1
ATOM 801 C CA . LEU A 1 101 ? 4.292 9.688 -5.949 1.00 95.25 101 LEU A CA 1
ATOM 802 C C . LEU A 1 101 ? 3.970 10.776 -4.921 1.00 95.25 101 LEU A C 1
ATOM 804 O O . LEU A 1 101 ? 3.273 10.507 -3.944 1.00 95.25 101 LEU A O 1
ATOM 808 N N . GLN A 1 102 ? 4.455 11.997 -5.151 1.00 97.19 102 GLN A N 1
ATOM 809 C CA . GLN A 1 102 ? 4.200 13.138 -4.281 1.00 97.19 102 GLN A CA 1
ATOM 810 C C . GLN A 1 102 ? 2.704 13.460 -4.205 1.00 97.19 102 GLN A C 1
ATOM 812 O O . GLN A 1 102 ? 2.156 13.594 -3.113 1.00 97.19 102 GLN A O 1
ATOM 817 N N . THR A 1 103 ? 2.044 13.551 -5.361 1.00 97.00 103 THR A N 1
ATOM 818 C CA . THR A 1 103 ? 0.615 13.866 -5.471 1.00 97.00 103 THR A CA 1
ATOM 819 C C . THR A 1 103 ? -0.212 12.843 -4.704 1.00 97.00 103 THR A C 1
ATOM 821 O O . THR A 1 103 ? -0.966 13.222 -3.808 1.00 97.00 103 THR A O 1
ATOM 824 N N . ARG A 1 104 ? 0.023 11.544 -4.948 1.00 96.19 104 ARG A N 1
ATOM 825 C CA . ARG A 1 104 ? -0.639 10.459 -4.207 1.00 96.19 104 ARG A CA 1
ATOM 826 C C . ARG A 1 104 ? -0.413 10.563 -2.702 1.00 96.19 104 ARG A C 1
ATOM 828 O O . ARG A 1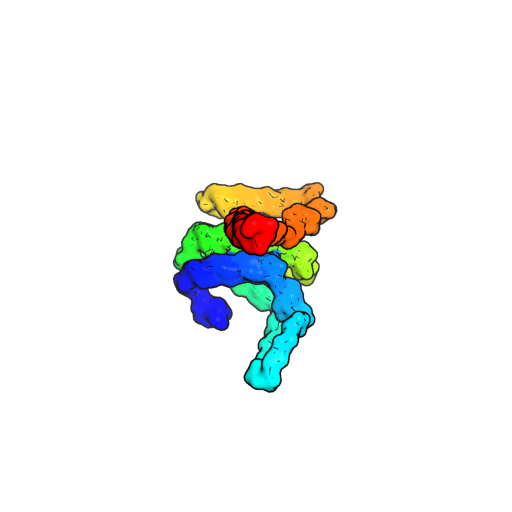 104 ? -1.360 10.485 -1.927 1.00 96.19 104 ARG A O 1
ATOM 835 N N . ALA A 1 105 ? 0.827 10.774 -2.273 1.00 96.38 105 ALA A N 1
ATOM 836 C CA . ALA A 1 105 ? 1.168 10.860 -0.858 1.00 96.38 105 ALA A CA 1
ATOM 837 C C . ALA A 1 105 ? 0.488 12.048 -0.152 1.00 96.38 105 ALA A C 1
ATOM 839 O O . ALA A 1 105 ? 0.008 11.912 0.978 1.00 96.38 105 ALA A O 1
ATOM 840 N N . VAL A 1 106 ? 0.396 13.203 -0.818 1.00 96.81 106 VAL A N 1
ATOM 841 C CA . VAL A 1 106 ? -0.311 14.391 -0.311 1.00 96.81 106 VAL A CA 1
ATOM 842 C C . VAL A 1 106 ? -1.815 14.133 -0.210 1.00 96.81 106 VAL A C 1
ATOM 844 O O . VAL A 1 106 ? -2.418 14.430 0.825 1.00 96.81 106 VAL A O 1
ATOM 847 N N . GLU A 1 107 ? -2.423 13.547 -1.244 1.00 95.81 107 GLU A N 1
ATOM 848 C CA . GLU A 1 107 ? -3.840 13.168 -1.241 1.00 95.81 107 GLU A CA 1
ATOM 849 C C . GLU A 1 107 ? -4.149 12.186 -0.107 1.00 95.81 107 GLU A C 1
ATOM 851 O O . GLU A 1 107 ? -5.074 12.407 0.677 1.00 95.81 107 GLU A O 1
ATOM 856 N N . TYR A 1 108 ? -3.326 11.149 0.047 1.00 95.69 108 TYR A N 1
ATOM 857 C CA . TYR A 1 108 ? -3.471 10.149 1.101 1.00 95.69 108 TYR A CA 1
ATOM 858 C C . TYR A 1 108 ? -3.310 10.766 2.485 1.00 95.69 108 TYR A C 1
ATOM 860 O O . TYR A 1 108 ? -4.172 10.571 3.340 1.00 95.69 108 TYR A O 1
ATOM 868 N N . THR A 1 109 ? -2.299 11.606 2.703 1.00 94.94 109 THR A N 1
ATOM 869 C CA . THR A 1 109 ? -2.127 12.339 3.969 1.00 94.94 109 THR A CA 1
ATOM 870 C C . THR A 1 109 ? -3.353 13.206 4.294 1.00 94.94 109 THR A C 1
ATOM 872 O O . THR A 1 109 ? -3.804 13.264 5.444 1.00 94.94 109 THR A O 1
ATOM 875 N N . SER A 1 110 ? -3.953 13.841 3.282 1.00 94.31 110 SER A N 1
ATOM 876 C CA . SER A 1 110 ? -5.209 14.584 3.432 1.00 94.31 110 SER A CA 1
ATOM 877 C C . SER A 1 110 ? -6.386 13.664 3.789 1.00 94.31 110 SER A C 1
ATOM 879 O O . SER A 1 110 ? -7.199 14.024 4.643 1.00 94.31 110 SER A O 1
ATOM 881 N N . LEU A 1 111 ? -6.465 12.456 3.216 1.00 92.75 111 LEU A N 1
ATOM 882 C CA . LEU A 1 111 ? -7.476 11.457 3.586 1.00 92.75 111 LEU A CA 1
ATOM 883 C C . LEU A 1 111 ? -7.345 11.006 5.045 1.00 92.75 111 LEU A C 1
ATOM 885 O O . LEU A 1 111 ? -8.354 10.943 5.742 1.00 92.75 111 LEU A O 1
ATOM 889 N N . PHE A 1 112 ? -6.128 10.754 5.533 1.00 90.31 112 PHE A N 1
ATOM 890 C CA . PHE A 1 112 ? -5.893 10.392 6.937 1.00 90.31 112 PHE A CA 1
ATOM 891 C C . PHE A 1 112 ? -6.304 11.504 7.912 1.00 90.31 112 PHE A C 1
ATOM 893 O O . PHE A 1 112 ? -6.871 11.225 8.964 1.00 90.31 112 PHE A O 1
ATOM 900 N N . THR A 1 113 ? -6.018 12.765 7.576 1.00 90.00 113 THR A N 1
ATOM 901 C CA . THR A 1 113 ? -6.178 13.895 8.508 1.00 90.00 113 THR A CA 1
ATOM 902 C C . THR A 1 113 ? -7.557 14.551 8.445 1.00 90.00 113 THR A C 1
ATOM 904 O O . THR A 1 113 ? -8.148 14.832 9.485 1.00 90.00 113 THR A O 1
ATOM 907 N N . LYS A 1 114 ? -8.087 14.801 7.242 1.00 90.31 114 LYS A N 1
ATOM 908 C CA . LYS A 1 114 ? -9.330 15.568 7.033 1.00 90.31 114 LYS A CA 1
ATOM 909 C C . LYS A 1 114 ? -10.549 14.691 6.769 1.00 90.31 114 LYS A C 1
ATOM 911 O O . LYS A 1 114 ? -11.666 15.096 7.074 1.00 90.31 114 LYS A O 1
ATOM 916 N N . HIS A 1 115 ? -10.347 13.508 6.191 1.00 90.50 115 HIS A N 1
ATOM 917 C CA . HIS A 1 115 ? -11.424 12.690 5.626 1.00 90.50 115 HIS A CA 1
ATOM 918 C C . HIS A 1 115 ? -11.382 11.229 6.097 1.00 90.50 115 HIS A C 1
ATOM 920 O O . HIS A 1 115 ? -11.796 10.323 5.376 1.00 90.50 115 HIS A O 1
ATOM 926 N N . ASN A 1 116 ? -10.928 10.983 7.331 1.00 87.31 116 ASN A N 1
ATOM 927 C CA . ASN A 1 116 ? -10.755 9.621 7.844 1.00 87.31 116 ASN A CA 1
ATOM 928 C C . ASN A 1 116 ? -12.062 8.802 7.835 1.00 87.31 116 ASN A C 1
ATOM 930 O O . ASN A 1 116 ? -12.035 7.598 7.605 1.00 87.31 116 ASN A O 1
ATOM 934 N N . GLN A 1 117 ? -13.211 9.461 8.024 1.00 88.88 117 GLN A N 1
ATOM 935 C CA . GLN A 1 117 ? -14.533 8.820 8.045 1.00 88.88 117 GLN A CA 1
ATOM 936 C C . GLN A 1 117 ? -14.924 8.173 6.708 1.00 88.88 117 GLN A C 1
ATOM 938 O O . GLN A 1 117 ? -15.611 7.160 6.708 1.00 88.88 117 GLN A O 1
ATOM 943 N N . ILE A 1 118 ? -14.496 8.746 5.578 1.00 90.44 118 ILE A N 1
ATOM 944 C CA . ILE A 1 118 ? -14.823 8.233 4.235 1.00 90.44 118 ILE A CA 1
ATOM 945 C C . ILE A 1 118 ? -13.701 7.369 3.651 1.00 90.44 118 ILE A C 1
ATOM 947 O O . ILE A 1 118 ? -13.871 6.757 2.599 1.00 90.44 118 ILE A O 1
ATOM 951 N N . ARG A 1 119 ? -12.548 7.309 4.330 1.00 90.38 119 ARG A N 1
ATOM 952 C CA . ARG A 1 119 ? -11.352 6.602 3.868 1.00 90.38 119 ARG A CA 1
ATOM 953 C C . ARG A 1 119 ? -11.643 5.133 3.576 1.00 90.38 119 ARG A C 1
ATOM 955 O O . ARG A 1 119 ? -11.239 4.659 2.524 1.00 90.38 119 ARG A O 1
ATOM 962 N N . SER A 1 120 ? -12.361 4.444 4.467 1.00 88.69 120 SER A N 1
ATOM 963 C CA . SER A 1 120 ? -12.731 3.031 4.299 1.00 88.69 120 SER A CA 1
ATOM 964 C C . SER A 1 120 ? -13.577 2.793 3.055 1.00 88.69 120 SER A C 1
ATOM 966 O O . SER A 1 120 ? -13.294 1.859 2.317 1.00 88.69 120 SER A O 1
ATOM 968 N N . SER A 1 121 ? -14.554 3.664 2.792 1.00 89.56 121 SER A N 1
ATOM 969 C CA . SER A 1 121 ? -15.452 3.541 1.641 1.00 89.56 121 SER A CA 1
ATOM 970 C C . SER A 1 121 ? -14.752 3.808 0.309 1.00 89.56 121 SER A C 1
ATOM 972 O O . SER A 1 121 ? -15.085 3.202 -0.701 1.00 89.56 121 SER A O 1
ATOM 974 N N . ILE A 1 122 ? -13.755 4.696 0.286 1.00 90.44 122 ILE A N 1
ATOM 975 C CA . ILE A 1 122 ? -12.995 5.001 -0.938 1.00 90.44 122 ILE A CA 1
ATOM 976 C C . ILE A 1 122 ? -12.070 3.842 -1.333 1.00 90.44 122 ILE A C 1
ATOM 978 O O . ILE A 1 122 ? -11.838 3.621 -2.519 1.00 90.44 122 ILE A O 1
ATOM 982 N N . VAL A 1 123 ? -11.528 3.109 -0.356 1.00 90.25 123 VAL A N 1
ATOM 983 C CA . VAL A 1 123 ? -10.559 2.019 -0.589 1.00 90.25 123 VAL A CA 1
ATOM 984 C C . VAL A 1 123 ? -11.184 0.621 -0.509 1.00 90.25 123 VAL A C 1
ATOM 986 O O . VAL A 1 123 ? -10.489 -0.373 -0.243 1.00 90.25 123 VAL A O 1
ATOM 989 N N . GLU A 1 124 ? -12.495 0.548 -0.749 1.00 89.94 124 GLU A N 1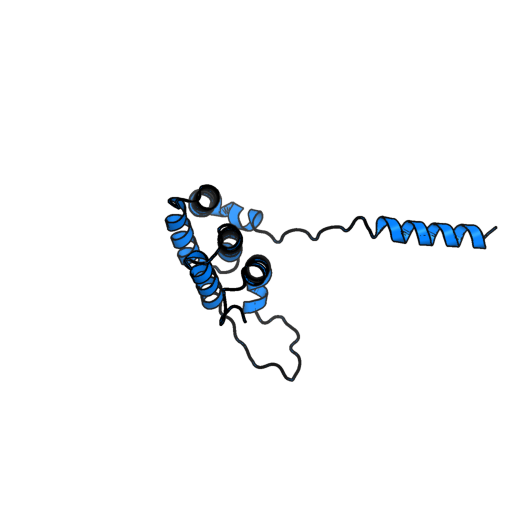
ATOM 990 C CA . GLU A 1 124 ? -13.213 -0.706 -0.961 1.00 89.94 124 GLU A CA 1
ATOM 991 C C . GLU A 1 124 ? -12.623 -1.487 -2.144 1.00 89.94 124 GLU A C 1
ATOM 993 O O . GLU A 1 124 ? -11.898 -0.954 -2.990 1.00 89.94 124 GLU A O 1
ATOM 998 N N . ARG A 1 125 ? -12.886 -2.797 -2.162 1.00 87.06 125 ARG A N 1
ATOM 999 C CA . ARG A 1 125 ? -12.359 -3.689 -3.198 1.00 87.06 125 ARG A CA 1
ATOM 1000 C C . ARG A 1 125 ? -12.822 -3.233 -4.571 1.00 87.06 125 ARG A C 1
ATOM 1002 O O . ARG A 1 125 ? -14.000 -2.937 -4.768 1.00 87.06 125 ARG A O 1
ATOM 1009 N N . MET A 1 126 ? -11.892 -3.218 -5.521 1.00 89.44 126 MET A N 1
ATOM 1010 C CA . MET A 1 126 ? -12.243 -2.859 -6.888 1.00 89.44 126 MET A CA 1
ATOM 1011 C C . MET A 1 126 ? -13.229 -3.878 -7.477 1.00 89.44 126 MET A C 1
ATOM 1013 O O . MET A 1 126 ? -13.068 -5.084 -7.261 1.00 89.44 126 MET A O 1
ATOM 1017 N N . PRO A 1 127 ? -14.246 -3.417 -8.225 1.00 88.06 127 PRO A N 1
ATOM 1018 C CA . PRO A 1 127 ? -15.193 -4.310 -8.869 1.00 88.06 127 PRO A CA 1
ATOM 1019 C C . PRO A 1 127 ? -14.491 -5.187 -9.909 1.00 88.06 127 PRO A C 1
ATOM 1021 O O . PRO A 1 127 ? -13.521 -4.777 -10.551 1.00 88.06 127 PRO A O 1
ATOM 1024 N N . VAL A 1 128 ? -15.007 -6.404 -10.085 1.00 88.25 128 VAL A N 1
ATOM 1025 C CA . VAL A 1 128 ? -14.488 -7.350 -11.077 1.00 88.25 128 VAL A CA 1
ATOM 1026 C C . VAL A 1 128 ? -14.775 -6.821 -12.479 1.00 88.25 128 VAL A C 1
ATOM 1028 O O . VAL A 1 128 ? -15.865 -6.323 -12.764 1.00 88.25 128 VAL A O 1
ATOM 1031 N N . LEU A 1 129 ? -13.788 -6.936 -13.365 1.00 85.94 129 LEU A N 1
ATOM 1032 C CA . LEU A 1 129 ? -13.947 -6.576 -14.767 1.00 85.94 129 LEU A CA 1
ATOM 1033 C C . LEU A 1 129 ? -14.993 -7.489 -15.416 1.00 85.94 129 LEU A C 1
ATOM 1035 O O . LEU A 1 129 ? -14.862 -8.713 -15.399 1.00 85.94 129 LEU A O 1
ATOM 1039 N N . VAL A 1 130 ? -16.026 -6.891 -16.007 1.00 82.75 130 VAL A N 1
ATOM 1040 C CA . VAL A 1 130 ? -16.987 -7.625 -16.832 1.00 82.75 130 VAL A CA 1
ATOM 1041 C C . VAL A 1 130 ? -16.373 -7.790 -18.217 1.00 82.75 130 VAL A C 1
ATOM 1043 O O . VAL A 1 130 ? -16.193 -6.820 -18.953 1.00 82.75 130 VAL A O 1
ATOM 1046 N N . ASN A 1 131 ? -16.020 -9.021 -18.577 1.00 74.75 131 ASN A N 1
ATOM 1047 C CA . ASN A 1 131 ? -15.526 -9.319 -19.913 1.00 74.75 131 ASN A CA 1
ATOM 1048 C C . ASN A 1 131 ? -16.697 -9.250 -20.901 1.00 74.75 131 ASN A C 1
ATOM 1050 O O . ASN A 1 131 ? -17.560 -10.118 -20.882 1.00 74.75 131 ASN A O 1
ATOM 1054 N N . ASN A 1 132 ? -16.684 -8.305 -21.844 1.00 58.91 132 ASN A N 1
ATOM 1055 C CA . ASN A 1 132 ? -17.630 -8.280 -22.976 1.00 58.91 132 ASN A CA 1
ATOM 1056 C C . ASN A 1 132 ? -17.519 -9.505 -23.920 1.00 58.91 132 ASN A C 1
ATOM 1058 O O . ASN A 1 132 ? -18.166 -9.535 -24.963 1.00 58.91 132 ASN A O 1
ATOM 1062 N N . GLN A 1 133 ? -16.705 -10.512 -23.591 1.00 56.31 133 GLN A N 1
ATOM 1063 C CA . GLN A 1 133 ? -16.577 -11.747 -24.367 1.00 56.31 133 GLN A CA 1
ATOM 1064 C C . GLN A 1 133 ? -17.707 -12.747 -24.076 1.00 56.31 133 GLN A C 1
ATOM 1066 O O . GLN A 1 133 ? -18.075 -13.501 -24.970 1.00 56.31 133 GLN A O 1
ATOM 1071 N N . THR A 1 134 ? -18.341 -12.714 -22.897 1.00 50.06 134 THR A N 1
ATOM 1072 C CA . THR A 1 134 ? -19.534 -13.546 -22.630 1.00 50.06 134 THR A CA 1
ATOM 1073 C C . THR A 1 134 ? -20.757 -13.108 -23.437 1.00 50.06 134 THR A C 1
ATOM 1075 O O . THR A 1 134 ? -21.659 -13.908 -23.668 1.00 50.06 134 THR A O 1
ATOM 1078 N N . SER A 1 135 ? -20.768 -11.878 -23.957 1.00 46.94 135 SER A N 1
ATOM 1079 C CA . SER A 1 135 ? -21.784 -11.421 -24.912 1.00 46.94 135 SER A CA 1
ATOM 1080 C C . SER A 1 135 ? -21.606 -12.013 -26.316 1.00 46.94 135 SER A C 1
ATOM 1082 O O . SER A 1 135 ? -22.524 -11.916 -27.121 1.00 46.94 135 SER A O 1
ATOM 1084 N N . ALA A 1 136 ? -20.444 -12.596 -26.637 1.00 48.75 136 ALA A N 1
ATOM 1085 C CA . ALA A 1 136 ? -20.219 -13.261 -27.921 1.00 48.75 136 ALA A CA 1
ATOM 1086 C C . ALA A 1 136 ? -20.622 -14.743 -27.866 1.00 48.75 136 ALA A C 1
ATOM 1088 O O . ALA A 1 136 ? -21.274 -15.221 -28.785 1.00 48.75 136 ALA A O 1
ATOM 1089 N N . THR A 1 137 ? -20.338 -15.443 -26.763 1.00 47.19 137 THR A N 1
ATOM 1090 C CA . THR A 1 137 ? -20.683 -16.870 -26.626 1.00 47.19 137 THR A CA 1
ATOM 1091 C C . THR A 1 137 ? -22.194 -17.102 -26.491 1.00 47.19 137 THR A C 1
ATOM 1093 O O . THR A 1 137 ? -22.725 -18.018 -27.110 1.00 47.19 137 THR A O 1
ATOM 1096 N N . ASN A 1 138 ? -22.925 -16.216 -25.803 1.00 46.84 138 ASN A N 1
ATOM 1097 C CA . ASN A 1 138 ? -24.385 -16.350 -25.675 1.00 46.84 138 ASN A CA 1
ATOM 1098 C C . ASN A 1 138 ? -25.155 -16.073 -26.984 1.00 46.84 138 ASN A C 1
ATOM 1100 O O . ASN A 1 138 ? -26.308 -16.480 -27.107 1.00 46.84 138 ASN A O 1
ATOM 1104 N N . ASN A 1 139 ? -24.544 -15.385 -27.957 1.00 47.38 139 ASN A N 1
ATOM 1105 C CA . ASN A 1 139 ? -25.168 -15.137 -29.264 1.00 47.38 139 ASN A CA 1
ATOM 1106 C C . ASN A 1 139 ? -24.963 -16.305 -30.241 1.00 47.38 139 ASN A C 1
ATOM 1108 O O . ASN A 1 139 ? -25.757 -16.477 -31.166 1.00 47.38 139 ASN A O 1
ATOM 1112 N N . GLU A 1 140 ? -23.923 -17.117 -30.043 1.00 48.28 140 GLU A N 1
ATOM 1113 C CA . GLU A 1 140 ? -23.696 -18.315 -30.853 1.00 48.28 140 GLU A CA 1
ATOM 1114 C C . GLU A 1 140 ? -24.668 -19.431 -30.442 1.00 48.28 140 GLU A C 1
ATOM 1116 O O . GLU A 1 140 ? -25.312 -20.011 -31.311 1.00 48.28 140 GLU A O 1
ATOM 1121 N N . GLU A 1 141 ? -24.901 -19.647 -29.142 1.00 48.75 141 GLU A N 1
ATOM 1122 C CA . GLU A 1 141 ? -25.857 -20.662 -28.657 1.00 48.75 141 GLU A CA 1
ATOM 1123 C C . GLU A 1 141 ? -27.315 -20.368 -29.066 1.00 48.75 141 GLU A C 1
ATOM 1125 O O . GLU A 1 141 ? -28.051 -21.284 -29.426 1.00 48.75 141 GLU A O 1
ATOM 1130 N N . GLN A 1 142 ? -27.722 -19.093 -29.134 1.00 46.69 142 GLN A N 1
ATOM 1131 C CA . GLN A 1 142 ? -29.067 -18.717 -29.603 1.00 46.69 142 GLN A CA 1
ATOM 1132 C C . GLN A 1 142 ? -29.278 -18.898 -31.113 1.00 46.69 142 GLN A C 1
ATOM 1134 O O . GLN A 1 142 ? -30.423 -18.994 -31.558 1.00 46.69 142 GLN A O 1
ATOM 1139 N N . THR A 1 143 ? -28.203 -18.950 -31.905 1.00 45.84 143 THR A N 1
ATOM 1140 C CA . THR A 1 143 ? -28.306 -19.141 -33.360 1.00 45.84 143 THR A CA 1
ATOM 1141 C C . THR A 1 143 ? -28.507 -20.619 -33.710 1.00 45.84 143 THR A C 1
ATOM 1143 O O . THR A 1 143 ? -29.275 -20.929 -34.618 1.00 45.84 143 THR A O 1
ATOM 1146 N N . TYR A 1 144 ? -27.907 -21.544 -32.951 1.00 49.06 144 TYR A N 1
ATOM 1147 C CA . TYR A 1 144 ? -28.041 -22.984 -33.209 1.00 49.06 144 TYR A CA 1
ATOM 1148 C C . TYR A 1 144 ? -29.402 -23.565 -32.787 1.00 49.06 144 TYR A C 1
ATOM 1150 O O . TYR A 1 144 ? -29.914 -24.450 -33.467 1.00 49.06 144 TYR A O 1
ATOM 1158 N N . GLU A 1 145 ? -30.048 -23.043 -31.738 1.00 49.34 145 GLU A N 1
ATOM 1159 C CA . GLU A 1 145 ? -31.378 -23.533 -31.324 1.00 49.34 145 GLU A CA 1
ATOM 1160 C C . GLU A 1 145 ? -32.522 -23.099 -32.269 1.00 49.34 145 GLU A C 1
ATOM 1162 O O . GLU A 1 145 ? -33.582 -23.730 -32.292 1.00 49.34 145 GLU A O 1
ATOM 1167 N N . GLN A 1 146 ? -32.331 -22.050 -33.081 1.00 47.00 146 GLN A N 1
ATOM 1168 C CA . GLN A 1 146 ? -33.347 -21.581 -34.036 1.00 47.00 146 GLN A CA 1
ATOM 1169 C C . GLN A 1 146 ? -33.340 -22.347 -35.370 1.00 47.00 146 GLN A C 1
ATOM 1171 O O . GLN A 1 146 ? -34.388 -22.437 -36.013 1.00 47.00 146 GLN A O 1
ATOM 1176 N N . GLU A 1 147 ? -32.210 -22.938 -35.775 1.00 48.56 147 GLU A N 1
ATOM 1177 C CA . GLU A 1 147 ? -32.118 -23.735 -37.011 1.00 48.56 147 GLU A CA 1
ATOM 1178 C C . GLU A 1 147 ? -32.602 -25.186 -36.838 1.00 48.56 147 GLU A C 1
ATOM 1180 O O . GLU A 1 147 ? -33.119 -25.762 -37.791 1.00 48.56 147 GLU A O 1
ATOM 1185 N N . GLU A 1 148 ? -32.529 -25.772 -35.637 1.00 49.25 148 GLU A N 1
ATOM 1186 C CA . GLU A 1 148 ? -33.023 -27.142 -35.380 1.00 49.25 148 GLU A CA 1
ATOM 1187 C C . GLU A 1 148 ? -34.552 -27.240 -35.200 1.00 49.25 148 GLU A C 1
ATOM 1189 O O . GLU A 1 148 ? -35.106 -28.339 -35.158 1.00 49.25 148 GLU A O 1
ATOM 1194 N N . SER A 1 149 ? -35.249 -26.101 -35.114 1.00 51.31 149 SER A N 1
ATOM 1195 C CA . SER A 1 149 ? -36.713 -26.030 -34.957 1.00 51.31 149 SER A CA 1
ATOM 1196 C C . SER A 1 149 ? -37.472 -25.621 -36.234 1.00 51.31 149 SER A C 1
ATOM 1198 O O . SER A 1 149 ? -38.668 -25.327 -36.143 1.00 51.31 149 SER A O 1
ATOM 1200 N N . SER A 1 150 ? -36.817 -25.588 -37.405 1.00 44.22 150 SER A N 1
ATOM 1201 C CA . SER A 1 150 ? -37.433 -25.246 -38.707 1.00 44.22 150 SER A CA 1
ATOM 1202 C C . SER A 1 150 ? -37.469 -26.412 -39.692 1.00 44.22 150 SER A C 1
ATOM 1204 O O . SER A 1 150 ? -36.486 -27.178 -39.755 1.00 44.22 150 SER A O 1
#

Sequence (150 aa):
MIRNDITQQPLVQVASWTLGEFGDLCVNGQYERAEDEENIQVTEEEIVNILEKILNWSISTVVTREYAINALMKLSTRFPTCSDQIQSMMTVYACNMNLELQTRAVEYTSLFTKHNQIRSSIVERMPVLVNNQTSATNNEEQTYEQEESS

Radius of gyration: 20.54 Å; Cα contacts (8 Å, |Δi|>4): 129; chains: 1; bounding box: 54×47×53 Å

pLDDT: mean 83.25, std 16.44, range [44.22, 97.19]

Nearest PDB structures (foldseek):
  6cri-assembly1_G  TM=9.041E-01  e=2.336E-08  Mus musculus
  1w63-assembly1_A  TM=9.326E-01  e=6.625E-08  Mus musculus
  7ux3-assembly1_G  TM=9.046E-01  e=3.582E-07  Mus musculus
  4hmy-assembly1_A  TM=9.303E-01  e=3.956E-07  Mus musculus
  8f0x-assembly1_A  TM=4.783E-01  e=2.000E+00  Saccharomyces cerevisiae S288C

Foldseek 3Di:
DLVVDPLPQVVLLVVLQCCLQCVLVLQVVPDPDDPPDDPDHDDLVNSLVSLVCLLPPPNRDPSSVVSSLLSLLSSLLSPVPCVVVNLVVLVVQCPPPDPVSNVSSVVSNCCVPPNVVCSNVVSHHDDDDDPCVVVVVVVVVVVVVVVVVD

Solvent-accessible surface area (backbone atoms only — not comparable to full-atom values): 8765 Å² total; per-residue (Å²): 108,69,91,80,53,73,80,54,55,71,60,48,29,54,49,27,45,50,43,28,75,42,42,64,52,57,49,67,61,80,63,94,72,66,97,85,64,77,90,78,83,48,52,68,65,60,55,52,52,51,39,50,48,48,55,70,38,86,84,51,50,70,67,41,32,49,30,26,55,53,15,48,60,31,35,40,67,70,34,71,89,50,25,64,61,46,50,52,52,26,57,63,34,43,73,42,90,50,64,69,56,13,52,52,17,44,53,49,43,45,33,66,72,77,37,52,89,53,43,56,74,73,52,50,81,79,79,81,83,80,65,77,60,63,70,54,58,61,55,52,59,60,53,57,64,59,62,78,74,108

Organism: NCBI:txid392030